Protein AF-A0A7J2LF47-F1 (afdb_monomer_lite)

Structure (mmCIF, N/CA/C/O backbone):
data_AF-A0A7J2LF47-F1
#
_entry.id   AF-A0A7J2LF47-F1
#
loop_
_atom_site.group_PDB
_atom_site.id
_atom_site.type_symbol
_atom_site.label_atom_id
_atom_site.label_alt_id
_atom_site.label_comp_id
_atom_site.label_asym_id
_atom_site.label_entity_id
_atom_site.label_seq_id
_atom_site.pdbx_PDB_ins_code
_atom_site.Cartn_x
_atom_site.Cartn_y
_atom_site.Cartn_z
_atom_site.occupancy
_atom_site.B_iso_or_equiv
_atom_site.auth_seq_id
_atom_site.auth_comp_id
_atom_site.auth_asym_id
_atom_site.auth_atom_id
_atom_site.pdbx_PDB_model_num
ATOM 1 N N . MET A 1 1 ? -5.826 -16.732 -8.673 1.00 36.38 1 MET A N 1
ATOM 2 C CA . MET A 1 1 ? -4.890 -15.975 -7.811 1.00 36.38 1 MET A CA 1
ATOM 3 C C . MET A 1 1 ? -3.815 -15.344 -8.703 1.00 36.38 1 MET A C 1
ATOM 5 O O . MET A 1 1 ? -2.857 -16.012 -9.066 1.00 36.38 1 MET A O 1
ATOM 9 N N . LYS A 1 2 ? -4.047 -14.123 -9.213 1.00 39.41 2 LYS A N 1
ATOM 10 C CA . LYS A 1 2 ? -3.182 -13.501 -10.237 1.00 39.41 2 LYS A CA 1
ATOM 11 C C . LYS A 1 2 ? -1.859 -13.051 -9.598 1.00 39.41 2 LYS A C 1
ATOM 13 O O . LYS A 1 2 ? -1.864 -12.169 -8.742 1.00 39.41 2 LYS A O 1
ATOM 18 N N . ARG A 1 3 ? -0.752 -13.695 -9.990 1.00 42.47 3 ARG A N 1
ATOM 19 C CA . ARG A 1 3 ? 0.623 -13.316 -9.626 1.00 42.47 3 ARG A CA 1
ATOM 20 C C . ARG A 1 3 ? 0.894 -11.893 -10.125 1.00 42.47 3 ARG A C 1
ATOM 22 O O . ARG A 1 3 ? 0.583 -11.584 -11.272 1.00 42.47 3 ARG A O 1
ATOM 29 N N . LEU A 1 4 ? 1.425 -11.036 -9.255 1.00 49.44 4 LEU A N 1
ATOM 30 C CA . LEU A 1 4 ? 1.906 -9.709 -9.646 1.00 49.44 4 LEU A CA 1
ATOM 31 C C . LEU A 1 4 ? 3.048 -9.871 -10.673 1.00 49.44 4 LEU A C 1
ATOM 33 O O . LEU A 1 4 ? 3.927 -10.701 -10.428 1.00 49.44 4 LEU A O 1
ATOM 37 N N . PRO A 1 5 ? 3.056 -9.118 -11.791 1.00 47.62 5 PRO A N 1
ATOM 38 C CA . PRO A 1 5 ? 4.231 -9.002 -12.659 1.00 47.62 5 PRO A CA 1
ATOM 39 C C . PRO A 1 5 ? 5.410 -8.348 -11.906 1.00 47.62 5 PRO A C 1
ATOM 41 O O . PRO A 1 5 ? 5.200 -7.825 -10.806 1.00 47.62 5 PRO A O 1
ATOM 44 N N . PRO A 1 6 ? 6.640 -8.394 -12.451 1.00 53.09 6 PRO A N 1
ATOM 45 C CA . PRO A 1 6 ? 7.866 -8.276 -11.667 1.00 53.09 6 PRO A CA 1
ATOM 46 C C . PRO A 1 6 ? 7.994 -6.926 -10.939 1.00 53.09 6 PRO A C 1
ATOM 48 O O . PRO A 1 6 ? 7.844 -5.865 -11.534 1.00 53.09 6 PRO A O 1
A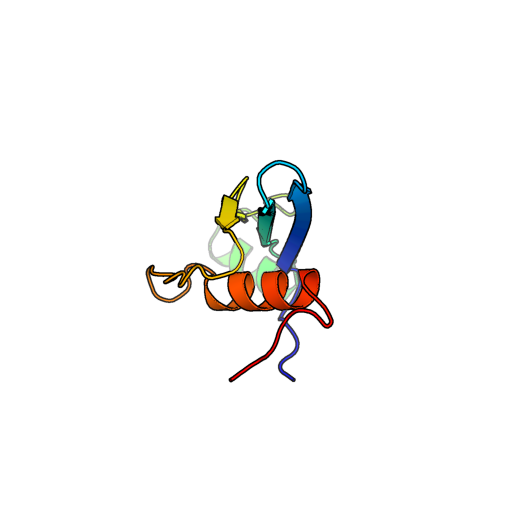TOM 51 N N . HIS A 1 7 ? 8.287 -7.026 -9.637 1.00 68.12 7 HIS A N 1
ATOM 52 C CA . HIS A 1 7 ? 8.892 -6.030 -8.732 1.00 68.12 7 HIS A CA 1
ATOM 53 C C . HIS A 1 7 ? 8.098 -4.794 -8.292 1.00 68.12 7 HIS A C 1
ATOM 55 O O . HIS A 1 7 ? 8.672 -3.753 -7.970 1.00 68.12 7 HIS A O 1
ATOM 61 N N . PHE A 1 8 ? 6.784 -4.923 -8.118 1.00 76.50 8 PHE A N 1
ATOM 62 C CA . PHE A 1 8 ? 6.056 -4.016 -7.223 1.00 76.50 8 PHE A CA 1
ATOM 63 C C . PHE A 1 8 ? 6.460 -4.275 -5.763 1.00 76.50 8 PHE A C 1
ATOM 65 O O . PHE A 1 8 ? 6.338 -5.399 -5.269 1.00 76.50 8 PHE A O 1
ATOM 72 N N . ARG A 1 9 ? 6.902 -3.237 -5.045 1.00 81.50 9 ARG A N 1
ATOM 73 C CA . ARG A 1 9 ? 7.192 -3.302 -3.609 1.00 81.50 9 ARG A CA 1
ATOM 74 C C . ARG A 1 9 ? 6.138 -2.508 -2.855 1.00 81.50 9 ARG A C 1
ATOM 76 O O . ARG A 1 9 ? 6.129 -1.281 -2.896 1.00 81.50 9 ARG A O 1
ATOM 83 N N . VAL A 1 10 ? 5.271 -3.222 -2.142 1.00 87.75 10 VAL A N 1
ATOM 84 C CA . VAL A 1 10 ? 4.292 -2.606 -1.242 1.00 87.75 10 VAL A CA 1
ATOM 85 C C . VAL A 1 10 ? 4.662 -2.930 0.195 1.00 87.75 10 VAL A C 1
ATOM 87 O O . VAL A 1 10 ? 4.934 -4.083 0.533 1.00 87.75 10 VAL A O 1
ATOM 90 N N . ARG A 1 11 ? 4.706 -1.903 1.038 1.00 88.38 11 ARG A N 1
ATOM 91 C CA . ARG A 1 11 ? 4.908 -2.016 2.479 1.00 88.38 11 ARG A CA 1
ATOM 92 C C . ARG A 1 11 ? 3.723 -1.368 3.170 1.00 88.38 11 ARG A C 1
ATOM 94 O O . ARG A 1 11 ? 3.359 -0.242 2.843 1.00 88.38 11 ARG A O 1
ATOM 101 N N . VAL A 1 12 ? 3.144 -2.089 4.121 1.00 90.19 12 VAL A N 1
ATOM 102 C CA . VAL A 1 12 ? 2.044 -1.595 4.947 1.00 90.19 12 VAL A CA 1
ATOM 103 C C . VAL A 1 12 ? 2.434 -1.745 6.405 1.00 90.19 12 VAL A C 1
ATOM 105 O O . VAL A 1 12 ? 2.761 -2.843 6.850 1.00 90.19 12 VAL A O 1
ATOM 108 N N . ALA A 1 13 ? 2.387 -0.644 7.147 1.00 90.88 13 ALA A N 1
ATOM 109 C CA . ALA A 1 13 ? 2.508 -0.644 8.596 1.00 90.88 13 ALA A CA 1
ATOM 110 C C . ALA A 1 13 ? 1.129 -0.389 9.213 1.00 90.88 13 ALA A C 1
ATOM 112 O O . ALA A 1 13 ? 0.552 0.678 9.006 1.00 90.88 13 ALA A O 1
ATOM 113 N N . LYS A 1 14 ? 0.614 -1.362 9.973 1.00 91.75 14 LYS A N 1
ATOM 114 C CA . LYS A 1 14 ? -0.619 -1.249 10.767 1.00 91.75 14 LYS A CA 1
ATOM 115 C C . LYS A 1 14 ? -0.253 -0.915 12.211 1.00 91.75 14 LYS A C 1
ATOM 117 O O . LYS A 1 14 ? 0.591 -1.579 12.808 1.00 91.75 14 LYS A O 1
ATOM 122 N N . LYS A 1 15 ? -0.914 0.086 12.784 1.00 92.00 15 LYS A N 1
ATOM 123 C CA . LYS A 1 15 ? -0.927 0.362 14.225 1.00 92.00 15 LYS A CA 1
ATOM 124 C C . LYS A 1 15 ? -2.371 0.518 14.682 1.00 92.00 15 LYS A C 1
ATOM 126 O O . LYS A 1 15 ? -3.174 1.097 13.959 1.00 92.00 15 LYS A O 1
ATOM 131 N N . TYR A 1 16 ? -2.690 0.015 15.868 1.00 90.00 16 TYR A N 1
ATOM 132 C CA . TYR A 1 16 ? -3.975 0.262 16.515 1.00 90.00 16 TYR A CA 1
ATOM 133 C C . TYR A 1 16 ? -3.744 1.112 17.766 1.00 90.00 16 TYR A C 1
ATOM 135 O O . TYR A 1 16 ? -2.986 0.718 18.651 1.00 90.00 16 TYR A O 1
ATOM 143 N N . ASP A 1 17 ? -4.355 2.293 17.814 1.00 89.94 17 ASP A N 1
ATOM 144 C CA . ASP A 1 17 ? -4.383 3.155 18.995 1.00 89.94 17 ASP A CA 1
ATOM 145 C C . ASP A 1 17 ? -5.614 2.783 19.824 1.00 89.94 17 ASP A C 1
ATOM 147 O O . ASP A 1 17 ? -6.735 3.172 19.497 1.00 89.94 17 ASP A O 1
ATOM 151 N N . ALA A 1 18 ? -5.404 2.016 20.896 1.00 86.81 18 ALA A N 1
ATOM 152 C CA . ALA A 1 18 ? -6.478 1.563 21.777 1.00 86.81 18 ALA A CA 1
ATOM 153 C C . ALA A 1 18 ? -7.187 2.723 22.500 1.00 86.81 18 ALA A C 1
ATOM 155 O O . ALA A 1 18 ? -8.376 2.624 22.790 1.00 86.81 18 ALA A O 1
ATOM 156 N N . THR A 1 19 ? -6.483 3.831 22.744 1.00 90.00 19 THR A N 1
ATOM 157 C CA . THR A 1 19 ? -7.011 5.027 23.422 1.00 90.00 19 THR A CA 1
ATOM 158 C C . THR A 1 19 ? -8.024 5.746 22.549 1.00 90.00 19 THR A C 1
ATOM 160 O O . THR A 1 19 ? -9.075 6.171 23.019 1.00 90.00 19 THR A O 1
ATOM 163 N N . ARG A 1 20 ? -7.695 5.883 21.260 1.00 87.50 20 ARG A N 1
ATOM 164 C CA . ARG A 1 20 ? -8.545 6.545 20.263 1.00 87.50 20 ARG A CA 1
ATOM 165 C C . ARG A 1 20 ? -9.455 5.577 19.514 1.00 87.50 20 ARG A C 1
ATOM 167 O O . ARG A 1 20 ? -10.253 6.029 18.710 1.00 87.50 20 ARG A O 1
ATOM 174 N N . ARG A 1 21 ? -9.317 4.269 19.756 1.00 88.56 21 ARG A N 1
ATOM 175 C CA . ARG A 1 21 ? -9.973 3.178 19.015 1.00 88.56 21 ARG A CA 1
ATOM 176 C C . ARG A 1 21 ? -9.795 3.298 17.497 1.00 88.56 21 ARG A C 1
ATOM 178 O O . ARG A 1 21 ? -10.704 2.987 16.737 1.00 88.56 21 ARG A O 1
ATOM 185 N N . LYS A 1 22 ? -8.606 3.724 17.060 1.00 91.06 22 LYS A N 1
ATOM 186 C CA . LYS A 1 22 ? -8.287 3.977 15.648 1.00 91.06 22 LYS A CA 1
ATOM 187 C C . LYS A 1 22 ? -7.277 2.986 15.113 1.00 91.06 22 LYS A C 1
ATOM 189 O O . LYS A 1 22 ? -6.216 2.788 15.708 1.00 91.06 22 LYS A O 1
ATOM 194 N N . TYR A 1 23 ? -7.553 2.447 13.935 1.00 89.38 23 TYR A N 1
ATOM 195 C CA . TYR A 1 23 ? -6.509 1.863 13.109 1.00 89.38 23 TYR A CA 1
ATOM 196 C C . TYR A 1 23 ? -5.793 2.964 12.343 1.00 89.38 23 TYR A C 1
ATOM 198 O O . TYR A 1 23 ? -6.426 3.890 11.854 1.00 89.38 23 TYR A O 1
ATOM 206 N N . LYS A 1 24 ? -4.474 2.839 12.217 1.00 92.19 24 LYS A N 1
ATOM 207 C CA . LYS A 1 24 ? -3.623 3.687 11.389 1.00 92.19 24 LYS A CA 1
ATOM 208 C C . LYS A 1 24 ? -2.800 2.805 10.464 1.00 92.19 24 LYS A C 1
ATOM 210 O O . LYS A 1 24 ? -2.008 1.982 10.929 1.00 92.19 24 LYS A O 1
ATOM 215 N N . PHE A 1 25 ? -2.968 3.009 9.166 1.00 90.81 25 PHE A N 1
ATOM 216 C CA . PHE A 1 25 ? -2.196 2.348 8.122 1.00 90.81 25 PHE A CA 1
ATOM 217 C C . PHE A 1 25 ? -1.284 3.362 7.459 1.00 90.81 25 PHE A C 1
ATOM 219 O O . PHE A 1 25 ? -1.769 4.379 6.980 1.00 90.81 25 PHE A O 1
ATOM 226 N N . ASN A 1 26 ? 0.014 3.080 7.408 1.00 91.62 26 ASN A N 1
ATOM 227 C CA . ASN A 1 26 ? 0.943 3.770 6.517 1.00 91.62 26 ASN A CA 1
ATOM 228 C C . ASN A 1 26 ? 1.275 2.829 5.358 1.00 91.62 26 ASN A C 1
ATOM 230 O O . ASN A 1 26 ? 1.670 1.682 5.585 1.00 91.62 26 ASN A O 1
ATOM 234 N N . VAL A 1 27 ? 1.058 3.303 4.133 1.00 89.56 27 VAL A N 1
ATOM 235 C CA . VAL A 1 27 ? 1.246 2.524 2.910 1.00 89.56 27 VAL A CA 1
ATOM 236 C C . VAL A 1 27 ? 2.283 3.200 2.029 1.00 89.56 27 VAL A C 1
ATOM 238 O O . VAL A 1 27 ? 2.109 4.341 1.597 1.00 89.56 27 VAL A O 1
ATOM 241 N N . VAL A 1 28 ? 3.331 2.442 1.721 1.00 89.44 28 VAL A N 1
ATOM 242 C CA . VAL A 1 28 ? 4.362 2.798 0.749 1.00 89.44 28 VAL A CA 1
ATOM 243 C C . VAL A 1 28 ? 4.259 1.826 -0.412 1.00 89.44 28 VAL A C 1
ATOM 245 O O . VAL A 1 28 ? 4.330 0.610 -0.221 1.00 89.44 28 VAL A O 1
ATOM 248 N N . PHE A 1 29 ? 4.084 2.356 -1.616 1.00 89.00 29 PHE A N 1
ATOM 249 C CA . PHE A 1 29 ? 3.999 1.568 -2.835 1.00 89.00 29 PHE A CA 1
ATOM 250 C C . PHE A 1 29 ? 4.964 2.139 -3.866 1.00 89.00 29 PHE A C 1
ATOM 252 O O . PHE A 1 29 ? 4.773 3.252 -4.350 1.00 89.00 29 PHE A O 1
ATOM 259 N N . GLU A 1 30 ? 5.977 1.348 -4.206 1.00 86.19 30 GLU A N 1
ATOM 260 C CA . GLU A 1 30 ? 6.981 1.667 -5.213 1.00 86.19 30 GLU A CA 1
ATOM 261 C C . GLU A 1 30 ? 7.001 0.604 -6.315 1.00 86.19 30 GLU A C 1
ATOM 263 O O . GLU A 1 30 ? 6.746 -0.582 -6.076 1.00 86.19 30 GLU A O 1
ATOM 268 N N . THR A 1 31 ? 7.332 1.031 -7.528 1.00 82.38 31 THR A N 1
ATOM 269 C CA . THR A 1 31 ? 7.547 0.152 -8.684 1.00 82.38 31 THR A CA 1
ATOM 270 C C . THR A 1 31 ? 8.979 0.321 -9.184 1.00 82.38 31 THR A C 1
ATOM 272 O O . THR A 1 31 ? 9.533 1.417 -9.079 1.00 82.38 31 THR A O 1
ATOM 275 N N . VAL A 1 32 ? 9.578 -0.756 -9.690 1.00 76.62 32 VAL A N 1
ATOM 276 C CA . VAL A 1 32 ? 10.939 -0.760 -10.244 1.00 76.62 32 VAL A CA 1
ATOM 277 C C . VAL A 1 32 ? 10.890 -1.370 -11.637 1.00 76.62 32 VAL A C 1
ATOM 279 O O . VAL A 1 32 ? 10.139 -2.318 -11.869 1.00 76.62 32 VAL A O 1
ATOM 282 N N . VAL A 1 33 ? 11.682 -0.827 -12.559 1.00 75.38 33 VAL A N 1
ATOM 283 C CA . VAL A 1 33 ? 11.868 -1.409 -13.890 1.00 75.38 33 VAL A CA 1
ATOM 284 C C . VAL A 1 33 ? 13.045 -2.376 -13.828 1.00 75.38 33 VAL A C 1
ATOM 286 O O . VAL A 1 33 ? 14.147 -1.983 -13.465 1.00 75.38 33 VAL A O 1
ATOM 289 N N . GLU A 1 34 ? 12.821 -3.640 -14.180 1.00 74.25 34 GLU A N 1
ATOM 290 C CA . GLU A 1 34 ? 13.906 -4.608 -14.354 1.00 74.25 34 GLU A CA 1
ATOM 291 C C . GLU A 1 34 ? 14.442 -4.524 -15.785 1.00 74.25 34 GLU A C 1
ATOM 293 O O . GLU A 1 34 ? 13.686 -4.652 -16.756 1.00 74.25 34 GLU A O 1
ATOM 298 N N . ALA A 1 35 ? 15.751 -4.315 -15.914 1.00 77.56 35 ALA A N 1
ATOM 299 C CA . ALA A 1 35 ? 16.446 -4.213 -17.190 1.00 77.56 35 ALA A CA 1
ATOM 300 C C . ALA A 1 35 ? 16.626 -5.598 -17.837 1.00 77.56 35 ALA A C 1
ATOM 302 O O . ALA A 1 35 ? 17.723 -6.134 -17.943 1.00 77.56 35 ALA A O 1
ATOM 303 N N . SER A 1 36 ? 15.522 -6.208 -18.274 1.00 84.44 36 SER A N 1
ATOM 304 C CA . SER A 1 36 ? 15.600 -7.388 -19.144 1.00 84.44 36 SER A CA 1
ATOM 305 C C . SER A 1 36 ? 16.269 -7.032 -20.476 1.00 84.44 36 SER A C 1
ATOM 307 O O . SER A 1 36 ? 16.172 -5.888 -20.919 1.00 84.44 36 SER A O 1
ATOM 309 N N . GLU A 1 37 ? 16.845 -8.012 -21.176 1.00 87.25 37 GLU A N 1
ATOM 310 C CA . GLU A 1 37 ? 17.462 -7.801 -22.501 1.00 87.25 37 GLU A CA 1
ATOM 311 C C . GLU A 1 37 ? 16.540 -7.043 -23.471 1.00 87.25 37 GLU A C 1
ATOM 313 O O . GLU A 1 37 ? 16.975 -6.160 -24.205 1.00 87.25 37 GLU A O 1
ATOM 318 N N . ARG A 1 38 ? 15.231 -7.331 -23.429 1.00 89.31 38 ARG A N 1
ATOM 319 C CA . ARG A 1 38 ? 14.230 -6.628 -24.245 1.00 89.31 38 ARG A CA 1
ATOM 320 C C . ARG A 1 38 ? 14.041 -5.173 -23.826 1.00 89.31 38 ARG A C 1
ATOM 322 O O . ARG A 1 38 ? 13.868 -4.318 -24.686 1.00 89.31 38 ARG A O 1
ATOM 329 N N . VAL A 1 39 ? 14.033 -4.900 -22.523 1.00 85.38 39 VAL A N 1
ATOM 330 C CA . VAL A 1 39 ? 13.899 -3.539 -21.982 1.00 85.38 39 VAL A CA 1
ATOM 331 C C . VAL A 1 39 ? 15.126 -2.713 -22.358 1.00 85.38 39 VAL A C 1
ATOM 333 O O . VAL A 1 39 ? 14.962 -1.586 -22.810 1.00 85.38 39 VAL A O 1
ATOM 336 N N . VAL A 1 40 ? 16.325 -3.297 -22.267 1.00 87.56 40 VAL A N 1
ATOM 337 C CA . VAL A 1 40 ? 17.583 -2.666 -22.698 1.00 87.56 40 VAL A CA 1
ATOM 338 C C . VAL A 1 40 ? 17.556 -2.343 -24.188 1.00 87.56 40 VAL A C 1
ATOM 340 O O . VAL A 1 40 ? 17.696 -1.179 -24.548 1.00 87.56 40 VAL A O 1
ATOM 343 N N . ALA A 1 41 ? 17.266 -3.326 -25.044 1.00 90.94 41 ALA A N 1
ATOM 344 C CA . ALA A 1 41 ? 17.256 -3.132 -26.494 1.00 90.94 41 ALA A CA 1
ATOM 345 C C . ALA A 1 41 ? 16.260 -2.049 -26.951 1.00 90.94 41 ALA A C 1
ATOM 347 O O . ALA A 1 41 ? 16.570 -1.236 -27.820 1.00 90.94 41 ALA A O 1
ATOM 348 N N . VAL A 1 42 ? 15.058 -2.01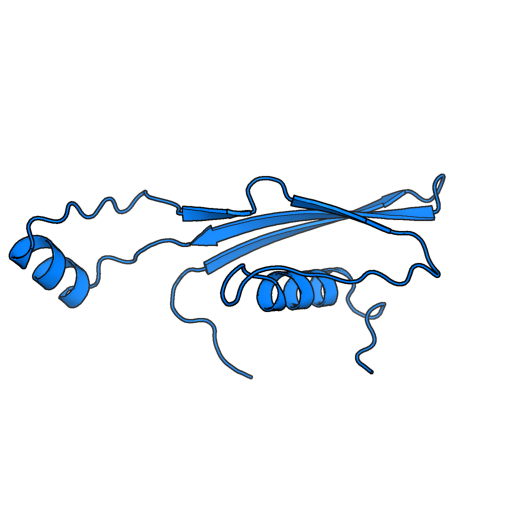7 -26.362 1.00 91.56 42 VAL A N 1
ATOM 349 C CA . VAL A 1 42 ? 14.063 -0.976 -26.663 1.00 91.56 42 VAL A CA 1
ATOM 350 C C . VAL A 1 42 ? 14.552 0.385 -26.174 1.00 91.56 42 VAL A C 1
ATOM 352 O O . VAL A 1 42 ? 14.498 1.355 -26.923 1.00 91.56 42 VAL A O 1
ATOM 355 N N . SER A 1 43 ? 15.057 0.473 -24.947 1.00 89.31 43 SER A N 1
ATOM 356 C CA . SER A 1 43 ? 15.562 1.733 -24.411 1.00 89.31 43 SER A CA 1
ATOM 357 C C . SER A 1 43 ? 16.705 2.308 -25.241 1.00 89.31 43 SER A C 1
ATOM 359 O O . SER A 1 43 ? 16.661 3.489 -25.572 1.00 89.31 43 SER A O 1
ATOM 361 N N . GLU A 1 44 ? 17.664 1.487 -25.669 1.00 90.06 44 GLU A N 1
ATOM 362 C CA . GLU A 1 44 ? 1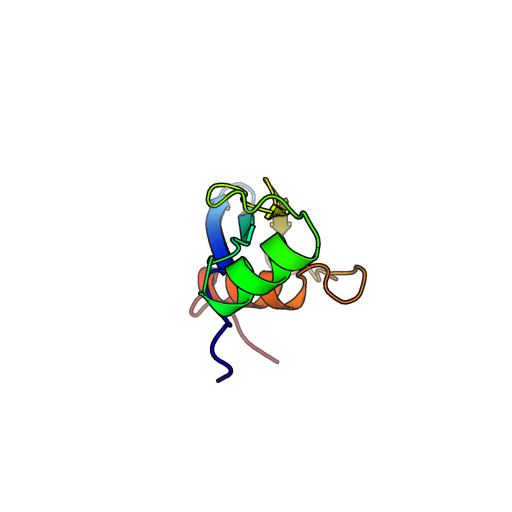8.747 1.913 -26.562 1.00 90.06 44 GLU A CA 1
ATOM 363 C C . GLU A 1 44 ? 18.217 2.407 -27.914 1.00 90.06 44 GLU A C 1
ATOM 365 O O . GLU A 1 44 ? 18.600 3.486 -28.367 1.00 90.06 44 GLU A O 1
ATOM 370 N N . ALA A 1 45 ? 17.283 1.672 -28.529 1.00 94.12 45 ALA A N 1
ATOM 371 C CA . ALA A 1 45 ? 16.700 2.039 -29.819 1.00 94.12 45 ALA A CA 1
ATOM 372 C C . ALA A 1 45 ? 15.963 3.392 -29.793 1.00 94.12 45 ALA A C 1
ATOM 374 O O . ALA A 1 45 ? 15.907 4.082 -30.811 1.00 94.12 45 ALA A O 1
ATOM 375 N N . PHE A 1 46 ? 15.411 3.779 -28.639 1.00 93.12 46 PHE A N 1
ATOM 376 C CA . PHE A 1 46 ? 14.698 5.045 -28.447 1.00 93.12 46 PHE A CA 1
ATOM 377 C C . PHE A 1 46 ? 15.506 6.103 -27.673 1.00 93.12 46 PHE A C 1
ATOM 379 O O . PHE A 1 46 ? 14.971 7.171 -27.375 1.00 93.12 46 PHE A O 1
ATOM 386 N N . GLY A 1 47 ? 16.778 5.839 -27.344 1.00 88.44 47 GLY A N 1
ATOM 387 C CA . GLY A 1 47 ? 17.627 6.756 -26.572 1.00 88.44 47 GLY A CA 1
ATOM 388 C C . GLY A 1 47 ? 17.127 7.025 -25.146 1.00 88.44 47 GLY A C 1
ATOM 389 O O . GLY A 1 47 ? 17.365 8.099 -24.593 1.00 88.44 47 GLY A O 1
ATOM 390 N N . LEU A 1 48 ? 16.397 6.080 -24.551 1.00 85.50 48 LEU A N 1
ATOM 391 C CA . LEU A 1 48 ? 15.893 6.165 -23.185 1.00 85.50 48 LEU A CA 1
ATOM 392 C C . LEU A 1 48 ? 16.971 5.689 -22.208 1.00 85.50 48 LEU A C 1
ATOM 394 O O . LEU A 1 48 ? 17.479 4.575 -22.316 1.00 85.50 48 LEU A O 1
ATOM 398 N N . GLY A 1 49 ? 17.295 6.510 -21.210 1.00 77.81 49 GLY A N 1
ATOM 399 C CA . GLY A 1 49 ? 18.141 6.074 -20.101 1.00 77.81 49 GLY A CA 1
ATOM 400 C C . GLY A 1 49 ? 17.403 5.064 -19.221 1.00 77.81 49 GLY A C 1
ATOM 401 O O . GLY A 1 49 ? 16.324 5.368 -18.707 1.00 77.81 49 GLY A O 1
ATOM 402 N N . LEU A 1 50 ? 17.986 3.880 -19.030 1.00 74.81 50 LEU A N 1
ATOM 403 C CA . LEU A 1 50 ? 17.550 2.936 -18.005 1.00 74.81 50 LEU A CA 1
ATOM 404 C C . LEU A 1 50 ? 18.308 3.225 -16.719 1.00 74.81 50 LEU A C 1
ATOM 406 O O . LEU A 1 50 ? 19.517 3.046 -16.637 1.00 74.81 50 LEU A O 1
ATOM 410 N N . ASP A 1 51 ? 17.575 3.703 -15.728 1.00 68.25 51 ASP A N 1
ATOM 411 C CA . ASP A 1 51 ? 18.094 3.973 -14.398 1.00 68.25 51 ASP A CA 1
ATOM 412 C C . ASP A 1 51 ? 17.604 2.833 -13.497 1.00 68.25 51 ASP A C 1
ATOM 414 O O . ASP A 1 51 ? 16.440 2.818 -13.086 1.00 68.25 51 ASP A O 1
ATOM 418 N N . GLU A 1 52 ? 18.452 1.823 -13.274 1.00 61.62 52 GLU A N 1
ATOM 419 C CA . GLU A 1 52 ? 18.106 0.606 -12.513 1.00 61.62 52 GLU A CA 1
ATOM 420 C C . GLU A 1 52 ? 17.692 0.914 -11.062 1.00 61.62 52 GLU A C 1
ATOM 422 O O . GLU A 1 52 ? 17.009 0.122 -10.410 1.00 61.62 52 GLU A O 1
ATOM 427 N N . GLU A 1 53 ? 18.045 2.098 -10.559 1.00 60.03 53 GLU A N 1
ATOM 428 C CA . GLU A 1 53 ? 17.706 2.545 -9.212 1.00 60.03 53 GLU A CA 1
ATOM 429 C C . GLU A 1 53 ? 16.382 3.317 -9.133 1.00 60.03 53 GLU A C 1
ATOM 431 O O . GLU A 1 53 ? 15.887 3.576 -8.026 1.00 60.03 53 GLU A O 1
ATOM 436 N N . ARG A 1 54 ? 15.762 3.681 -10.268 1.00 68.12 54 ARG A N 1
ATOM 437 C CA . ARG A 1 54 ? 14.539 4.493 -10.246 1.00 68.12 54 ARG A CA 1
ATOM 438 C C . ARG A 1 54 ? 13.360 3.716 -9.692 1.00 68.12 54 ARG A C 1
ATOM 440 O O . ARG A 1 54 ? 12.720 2.900 -10.354 1.00 68.12 54 ARG A O 1
ATOM 447 N N . ARG A 1 55 ? 13.019 4.071 -8.457 1.00 75.00 55 ARG A N 1
ATOM 448 C CA . ARG A 1 55 ? 11.771 3.690 -7.808 1.00 75.00 55 ARG A CA 1
ATOM 449 C C . ARG A 1 55 ? 10.699 4.712 -8.136 1.00 75.00 55 ARG A C 1
ATOM 451 O O . ARG A 1 55 ? 10.816 5.890 -7.800 1.00 75.00 55 ARG A O 1
ATOM 458 N N . PHE A 1 56 ? 9.622 4.253 -8.751 1.00 80.81 56 PHE A N 1
ATOM 459 C CA . PHE A 1 56 ? 8.449 5.080 -8.997 1.00 80.81 56 PHE A CA 1
ATOM 460 C C . PHE A 1 56 ? 7.477 4.902 -7.841 1.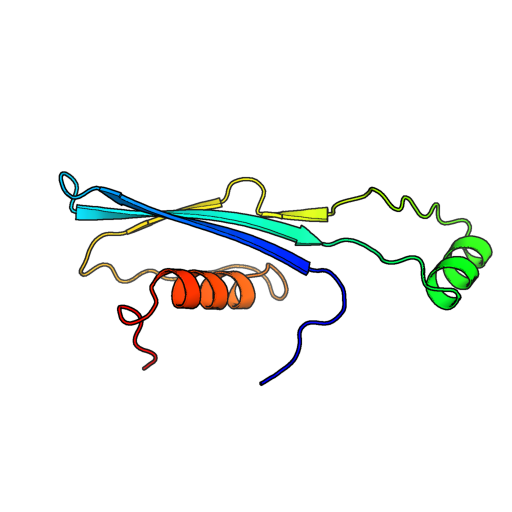00 80.81 56 PHE A C 1
ATOM 462 O O . PHE A 1 56 ? 6.824 3.864 -7.722 1.00 80.81 56 PHE A O 1
ATOM 469 N N . ALA A 1 57 ? 7.405 5.905 -6.970 1.00 84.50 57 ALA A N 1
ATOM 470 C CA . ALA A 1 57 ? 6.469 5.897 -5.859 1.00 84.50 57 ALA A CA 1
ATOM 471 C C . ALA A 1 57 ? 5.047 6.218 -6.340 1.00 84.50 57 ALA A C 1
ATOM 473 O O . ALA A 1 57 ? 4.785 7.313 -6.836 1.00 84.50 57 ALA A O 1
ATOM 474 N N . VAL A 1 58 ? 4.136 5.270 -6.136 1.00 87.12 58 VAL A N 1
ATOM 475 C CA . VAL A 1 58 ? 2.684 5.443 -6.272 1.00 87.12 58 VAL A CA 1
ATOM 476 C C . VAL A 1 58 ? 2.106 5.994 -4.965 1.00 87.12 58 VAL A C 1
ATOM 478 O O . VAL A 1 58 ? 1.321 6.938 -4.986 1.00 87.12 58 VAL A O 1
ATOM 481 N N . TYR A 1 59 ? 2.562 5.468 -3.821 1.00 86.75 59 TYR A N 1
ATOM 482 C CA . TYR A 1 59 ? 2.294 6.015 -2.487 1.00 86.75 59 TYR A CA 1
ATOM 483 C C . TYR A 1 59 ? 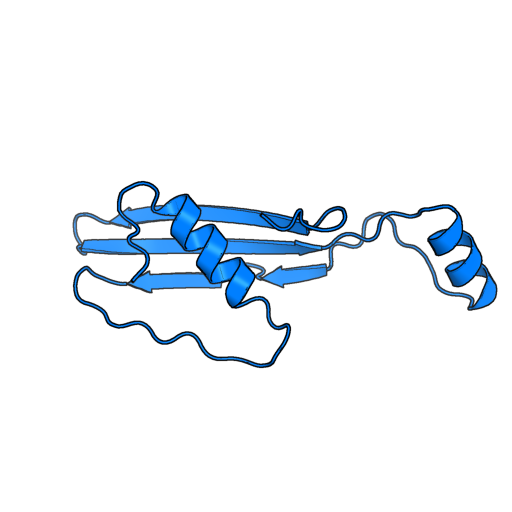3.621 6.223 -1.753 1.00 86.75 59 TYR A C 1
ATOM 485 O O . TYR A 1 59 ? 4.399 5.277 -1.636 1.00 86.75 59 TYR A O 1
ATOM 493 N N . ARG A 1 60 ? 3.884 7.445 -1.268 1.00 81.75 60 ARG A N 1
ATOM 494 C CA . ARG A 1 60 ? 5.108 7.771 -0.505 1.00 81.75 60 ARG A CA 1
ATOM 495 C C . ARG A 1 60 ? 4.909 7.664 1.004 1.00 81.75 60 ARG A C 1
ATOM 497 O O . ARG A 1 60 ? 5.778 7.132 1.668 1.00 81.75 60 ARG A O 1
ATOM 504 N N . ASP A 1 61 ? 3.760 8.122 1.501 1.00 80.69 61 ASP A N 1
ATOM 505 C CA . ASP A 1 61 ? 3.379 8.090 2.921 1.00 80.69 61 ASP A CA 1
ATOM 506 C C . ASP A 1 61 ? 1.856 8.210 3.068 1.00 80.69 61 ASP A C 1
ATOM 508 O O . ASP A 1 61 ? 1.316 9.074 3.763 1.00 80.69 61 ASP A O 1
ATOM 512 N N . PHE A 1 62 ? 1.121 7.362 2.347 1.00 87.19 62 PHE A N 1
ATOM 513 C CA . PHE A 1 62 ? -0.333 7.395 2.437 1.00 87.19 62 PHE A CA 1
ATOM 514 C C . PHE A 1 62 ? -0.766 6.890 3.816 1.00 87.19 62 PHE A C 1
ATOM 516 O O . PHE A 1 62 ? -0.525 5.730 4.155 1.00 87.19 62 PHE A O 1
ATOM 523 N N . THR A 1 63 ? -1.384 7.769 4.609 1.00 89.38 63 THR A N 1
ATOM 524 C CA . THR A 1 63 ? -1.929 7.430 5.925 1.00 89.38 63 THR A CA 1
ATOM 525 C C . THR A 1 63 ? -3.445 7.323 5.852 1.00 89.38 63 THR A C 1
ATOM 527 O O . THR A 1 63 ? -4.109 8.286 5.479 1.00 89.38 63 THR A O 1
ATOM 530 N N . LEU A 1 64 ? -3.981 6.169 6.243 1.00 90.25 64 LEU A N 1
ATOM 531 C CA . LEU A 1 64 ? -5.414 5.947 6.409 1.00 90.25 64 LEU A CA 1
ATOM 532 C C . LEU A 1 64 ? -5.716 5.665 7.878 1.00 90.25 64 LEU A C 1
ATOM 534 O O . LEU A 1 64 ? -5.096 4.783 8.477 1.00 90.25 64 LEU A O 1
ATOM 538 N N . GLU A 1 65 ? -6.676 6.398 8.435 1.00 92.12 65 GLU A N 1
ATOM 539 C CA . GLU A 1 65 ? -7.157 6.212 9.800 1.00 92.12 65 GLU A CA 1
ATOM 540 C C . GLU A 1 65 ? -8.668 6.004 9.802 1.00 92.12 65 GLU A C 1
ATOM 542 O O . GLU A 1 65 ? -9.385 6.754 9.143 1.00 92.12 65 GLU A O 1
ATOM 547 N N . PHE A 1 66 ? -9.137 4.989 10.525 1.00 91.94 66 PHE A N 1
ATOM 548 C CA . PHE A 1 66 ? -10.564 4.719 10.705 1.00 91.94 66 PHE A CA 1
ATOM 549 C C . PHE A 1 66 ? -10.836 4.012 12.035 1.00 91.94 66 PHE A C 1
ATOM 551 O O . PHE A 1 66 ? -9.954 3.361 12.610 1.00 91.94 66 PHE A O 1
ATOM 558 N N . GLU A 1 67 ? -12.065 4.153 12.514 1.00 91.00 67 GLU A N 1
ATOM 559 C CA . GLU A 1 67 ? -12.591 3.563 13.741 1.00 91.00 67 GLU A CA 1
ATOM 560 C C . GLU A 1 67 ? -13.544 2.393 13.428 1.00 91.00 67 GLU A C 1
ATOM 562 O O . GLU A 1 67 ? -14.125 2.319 12.340 1.00 91.00 67 GLU A O 1
ATOM 567 N N . PRO A 1 68 ? -13.741 1.449 14.368 1.00 86.56 68 PRO A N 1
ATOM 568 C CA . PRO A 1 68 ? -14.793 0.448 14.246 1.00 86.56 68 PRO A CA 1
ATOM 569 C C . PRO A 1 68 ? -16.169 1.100 14.044 1.00 86.56 68 PRO A C 1
ATOM 571 O O . PRO A 1 68 ? -16.641 1.832 14.911 1.00 86.56 68 PRO A O 1
ATOM 574 N N . GLY A 1 69 ? -16.824 0.782 12.926 1.00 88.81 69 GLY A N 1
ATOM 575 C CA . GLY A 1 69 ? -18.126 1.337 12.539 1.00 88.81 69 GLY A CA 1
ATOM 576 C C . GLY A 1 69 ? -18.066 2.319 11.366 1.00 88.81 69 GLY A C 1
ATOM 577 O O . GLY A 1 69 ? -19.109 2.603 10.778 1.00 88.81 69 GLY A O 1
ATOM 578 N N . ASP A 1 70 ? -16.875 2.783 10.978 1.00 92.62 70 ASP A N 1
ATOM 579 C CA . ASP A 1 70 ? -16.716 3.669 9.826 1.00 92.62 70 ASP A CA 1
ATOM 580 C C . ASP A 1 70 ? -17.019 2.955 8.503 1.00 92.62 70 ASP A C 1
ATOM 582 O O . ASP A 1 70 ? -16.565 1.836 8.244 1.00 92.62 70 ASP A O 1
ATOM 586 N N . VAL A 1 71 ? -17.723 3.657 7.612 1.00 92.81 71 VAL A N 1
ATOM 587 C CA . VAL A 1 71 ? -17.866 3.270 6.204 1.00 92.81 71 VAL A CA 1
ATOM 588 C C . VAL A 1 71 ? -16.939 4.148 5.374 1.00 92.81 71 VAL A C 1
ATOM 590 O O . VAL A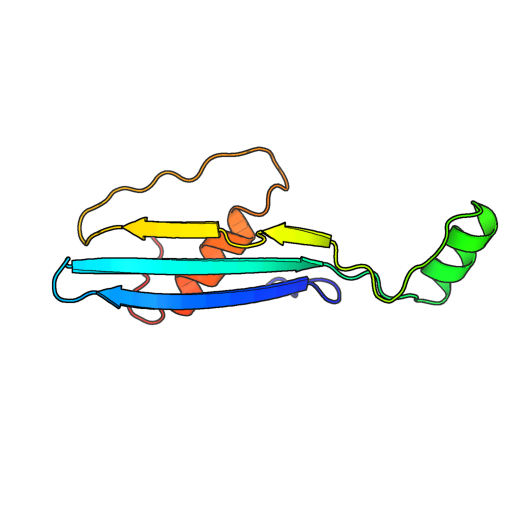 1 71 ? -17.203 5.329 5.154 1.00 92.81 71 VAL A O 1
ATOM 593 N N . VAL A 1 72 ? -15.834 3.567 4.910 1.00 91.50 72 VAL A N 1
ATOM 594 C CA . VAL A 1 72 ? -14.798 4.285 4.158 1.00 91.50 72 VAL A CA 1
ATOM 595 C C . VAL A 1 72 ? -14.955 4.024 2.662 1.00 91.50 72 VAL A C 1
ATOM 597 O O . VAL A 1 72 ? -14.855 2.885 2.208 1.00 91.50 72 VAL A O 1
ATOM 600 N N . TYR A 1 73 ? -15.141 5.087 1.875 1.00 93.38 73 TYR A N 1
ATOM 601 C CA . TYR A 1 73 ? -15.188 5.005 0.414 1.00 93.38 73 TYR A CA 1
ATOM 602 C C . TYR A 1 73 ? -13.859 5.450 -0.214 1.00 93.38 73 TYR A C 1
ATOM 604 O O . TYR A 1 73 ? -13.440 6.595 -0.056 1.00 93.38 73 TYR A O 1
ATOM 612 N N . ILE A 1 74 ? -13.194 4.550 -0.947 1.00 90.62 74 ILE A N 1
ATOM 613 C CA . ILE A 1 74 ? -11.920 4.835 -1.625 1.00 90.62 74 ILE A CA 1
ATOM 614 C C . ILE A 1 74 ? -12.166 5.165 -3.101 1.00 90.62 74 ILE A C 1
ATOM 616 O O . ILE A 1 74 ? -12.572 4.305 -3.882 1.00 90.62 74 ILE A O 1
ATOM 620 N N . VAL A 1 75 ? -11.835 6.395 -3.499 1.00 93.19 75 VAL A N 1
ATOM 621 C CA . VAL A 1 75 ? -12.010 6.917 -4.867 1.00 93.19 75 VAL A CA 1
ATOM 622 C C . VAL A 1 75 ? -10.686 7.274 -5.539 1.00 93.19 75 VAL A C 1
ATOM 624 O O . VAL A 1 75 ? -9.647 7.381 -4.894 1.00 93.19 75 VAL A O 1
ATOM 627 N N . GLY A 1 76 ? -10.715 7.427 -6.865 1.00 90.94 76 GLY A N 1
ATOM 628 C CA . GLY A 1 76 ? -9.570 7.852 -7.676 1.00 90.94 76 GLY A CA 1
ATOM 629 C C . GLY A 1 76 ? -9.588 7.260 -9.085 1.00 90.94 76 GLY A C 1
ATOM 630 O O . GLY A 1 76 ? -10.368 6.350 -9.372 1.00 90.94 76 GLY A O 1
ATOM 631 N N . GLU A 1 77 ? -8.691 7.725 -9.951 1.00 94.56 77 GLU A N 1
ATOM 632 C CA . GLU A 1 77 ? -8.603 7.319 -11.363 1.00 94.56 77 GLU A CA 1
ATOM 633 C C . GLU A 1 77 ? -8.274 5.832 -11.565 1.00 94.56 77 GLU A C 1
ATOM 635 O O . GLU A 1 77 ? -7.719 5.161 -10.688 1.00 94.56 77 GLU A O 1
ATOM 640 N N . SER A 1 78 ? -8.620 5.283 -12.733 1.00 92.12 78 SER A N 1
ATOM 641 C CA . SER A 1 78 ? -8.206 3.922 -13.097 1.00 92.12 78 SER A CA 1
ATOM 642 C C . SER A 1 78 ? -6.677 3.813 -13.080 1.00 92.12 78 SER A C 1
ATOM 644 O O . SER A 1 78 ? -5.985 4.696 -13.569 1.00 92.12 78 SER A O 1
ATOM 646 N N . GLY A 1 79 ? -6.137 2.748 -12.483 1.00 86.00 79 GLY A N 1
ATOM 647 C CA . GLY A 1 79 ? -4.686 2.557 -12.362 1.00 86.00 79 GLY A CA 1
ATOM 648 C C . GLY A 1 79 ? -4.009 3.263 -11.179 1.00 86.00 79 GLY A C 1
ATOM 649 O O . GLY A 1 79 ? -2.846 2.981 -10.916 1.00 86.00 79 GLY A O 1
ATOM 650 N N . SER A 1 80 ? -4.717 4.071 -10.378 1.00 87.06 80 SER A N 1
ATOM 651 C CA . SER A 1 80 ? -4.126 4.807 -9.239 1.00 87.06 80 SER A CA 1
ATOM 652 C C . SER A 1 80 ? -3.694 3.954 -8.032 1.00 87.06 80 SER A C 1
ATOM 654 O O . SER A 1 80 ? -3.299 4.494 -7.002 1.00 87.06 80 SER A O 1
ATOM 656 N N . GLY A 1 81 ? -3.810 2.625 -8.114 1.00 88.31 81 GLY A N 1
ATOM 657 C CA . GLY A 1 81 ? -3.391 1.706 -7.050 1.00 88.31 81 GLY A CA 1
ATOM 658 C C . GLY A 1 81 ? -4.467 1.314 -6.028 1.00 88.31 81 GLY A C 1
ATOM 659 O O . GLY A 1 81 ? -4.169 0.510 -5.152 1.00 88.31 81 GLY A O 1
ATOM 660 N N . LYS A 1 82 ? -5.726 1.769 -6.151 1.00 92.88 82 LYS A N 1
ATOM 661 C CA . LYS A 1 82 ? -6.815 1.475 -5.180 1.00 92.88 82 LYS A CA 1
ATOM 662 C C . LYS A 1 82 ? -6.997 -0.012 -4.856 1.00 92.88 82 LYS A C 1
ATOM 664 O O . LYS A 1 82 ? -7.076 -0.388 -3.694 1.00 92.88 82 LYS A O 1
ATOM 669 N N . SER A 1 83 ? -7.050 -0.876 -5.873 1.00 90.88 83 SER A N 1
ATOM 670 C CA . SER A 1 83 ? -7.212 -2.323 -5.659 1.00 90.88 83 SER A CA 1
ATOM 671 C C . SER A 1 83 ? -5.986 -2.948 -4.990 1.00 90.88 83 SER A C 1
ATOM 673 O O . SER A 1 83 ? -6.126 -3.895 -4.223 1.00 90.88 83 SER A O 1
ATOM 675 N N . VAL A 1 84 ? -4.788 -2.411 -5.254 1.00 89.25 84 VAL A N 1
ATOM 676 C CA . VAL A 1 84 ? -3.554 -2.824 -4.571 1.00 89.25 84 VAL A CA 1
ATOM 677 C C . VAL A 1 84 ? -3.606 -2.382 -3.109 1.00 89.25 84 VAL A C 1
ATOM 679 O O . VAL A 1 84 ? -3.390 -3.206 -2.228 1.00 89.25 84 VAL A O 1
ATOM 682 N N . LEU A 1 85 ? -3.985 -1.127 -2.847 1.00 90.31 85 LEU A N 1
ATOM 683 C CA . LEU A 1 85 ? -4.176 -0.578 -1.505 1.00 90.31 85 LEU A CA 1
ATOM 684 C C . LEU A 1 85 ? -5.143 -1.435 -0.674 1.00 90.31 85 LEU A C 1
ATOM 686 O O . LEU A 1 85 ? -4.775 -1.894 0.404 1.00 90.31 85 LEU A O 1
ATOM 690 N N . LEU A 1 86 ? -6.344 -1.709 -1.194 1.00 91.62 86 LEU A N 1
ATOM 691 C CA . LEU A 1 86 ? -7.352 -2.526 -0.508 1.00 91.62 86 LEU A CA 1
ATOM 692 C C . LEU A 1 86 ? -6.850 -3.942 -0.211 1.00 91.62 86 LEU A C 1
ATOM 694 O O . LEU A 1 86 ? -7.046 -4.447 0.893 1.00 91.62 86 LEU A O 1
ATOM 698 N N . ARG A 1 87 ? -6.156 -4.575 -1.164 1.00 90.94 87 ARG A N 1
ATOM 699 C CA . ARG A 1 87 ? -5.603 -5.921 -0.975 1.00 90.94 87 ARG A CA 1
ATOM 700 C C . ARG A 1 87 ? -4.556 -5.961 0.137 1.00 90.94 87 ARG A C 1
ATOM 702 O O . ARG A 1 87 ? -4.535 -6.910 0.919 1.00 90.94 87 ARG A O 1
ATOM 709 N N . GLU A 1 88 ? -3.686 -4.958 0.206 1.00 89.88 88 GLU A N 1
ATOM 710 C CA . GLU A 1 88 ? -2.646 -4.915 1.234 1.00 89.88 88 GLU A CA 1
ATOM 711 C C . GLU A 1 88 ? -3.199 -4.494 2.605 1.00 89.88 88 GLU A C 1
ATOM 713 O O . GLU A 1 88 ? -2.755 -5.038 3.614 1.00 89.88 88 GLU A O 1
ATOM 718 N N . ILE A 1 89 ? -4.224 -3.631 2.667 1.00 90.25 89 ILE A N 1
ATOM 719 C CA . ILE A 1 89 ? -4.965 -3.359 3.913 1.00 90.25 89 ILE A CA 1
ATOM 720 C C . ILE A 1 89 ? -5.639 -4.638 4.420 1.00 90.25 89 ILE A C 1
ATOM 722 O O . ILE A 1 89 ? -5.449 -5.000 5.579 1.00 90.25 89 ILE A O 1
ATOM 726 N N . ARG A 1 90 ? -6.358 -5.368 3.554 1.00 91.44 90 ARG A N 1
ATOM 727 C CA . ARG A 1 90 ? -6.963 -6.671 3.884 1.00 91.44 90 ARG A CA 1
ATOM 728 C C . ARG A 1 90 ? -5.919 -7.633 4.450 1.00 91.44 90 ARG A C 1
ATOM 730 O O . ARG A 1 90 ? -6.135 -8.251 5.486 1.00 91.44 90 ARG A O 1
ATOM 737 N N . ARG A 1 91 ? -4.754 -7.732 3.801 1.00 91.06 91 ARG A N 1
ATOM 738 C CA . ARG A 1 91 ? -3.643 -8.572 4.269 1.00 91.06 91 ARG A CA 1
ATOM 739 C C . ARG A 1 91 ? -3.115 -8.137 5.638 1.00 91.06 91 ARG A C 1
ATOM 741 O O . ARG A 1 91 ? -2.806 -8.997 6.454 1.00 91.06 91 ARG A O 1
ATOM 748 N N . ALA A 1 92 ? -3.003 -6.833 5.886 1.00 90.12 92 ALA A N 1
ATOM 749 C CA . ALA A 1 92 ? -2.549 -6.290 7.165 1.00 90.12 92 ALA A CA 1
ATOM 750 C C . ALA A 1 92 ? -3.587 -6.455 8.293 1.00 90.12 92 ALA A C 1
ATOM 752 O O . ALA A 1 92 ? -3.215 -6.518 9.465 1.00 90.12 92 ALA A O 1
ATOM 753 N N . LEU A 1 93 ? -4.877 -6.518 7.957 1.00 89.69 93 LEU A N 1
ATOM 754 C CA . LEU A 1 93 ? -5.961 -6.813 8.895 1.00 89.69 93 LEU A CA 1
ATOM 755 C C . LEU A 1 93 ? -6.040 -8.305 9.260 1.00 89.69 93 LEU A C 1
ATOM 757 O O . LEU A 1 93 ? -6.401 -8.617 10.390 1.00 89.69 93 LEU A O 1
ATOM 761 N N . GLY A 1 94 ? -5.645 -9.211 8.361 1.00 90.44 94 GLY A N 1
ATOM 762 C CA . GLY A 1 94 ? -5.648 -10.652 8.631 1.00 90.44 94 GLY A CA 1
ATOM 763 C C . GLY A 1 94 ? -7.067 -11.180 8.851 1.00 90.44 94 GLY A C 1
ATOM 764 O O . GLY A 1 94 ? -7.954 -10.880 8.057 1.00 90.44 94 GLY A O 1
ATOM 765 N N . GLU A 1 95 ? -7.279 -11.927 9.935 1.00 89.75 95 GLU A N 1
ATOM 766 C CA . GLU A 1 95 ? -8.586 -12.502 10.310 1.00 89.75 95 GLU A CA 1
ATOM 767 C C . GLU A 1 95 ? -9.655 -11.440 10.634 1.00 89.75 95 GLU A C 1
ATOM 769 O O . GLU A 1 95 ? -10.844 -11.736 10.627 1.00 89.75 95 GLU A O 1
ATOM 774 N N . GLU A 1 96 ? -9.257 -10.190 10.902 1.00 86.31 96 GLU A N 1
ATOM 775 C CA . GLU A 1 96 ? -10.200 -9.082 11.116 1.00 86.31 96 GLU A CA 1
ATOM 776 C C . GLU A 1 96 ? -10.879 -8.627 9.809 1.00 86.31 96 GLU A C 1
ATOM 778 O O . GLU A 1 96 ? -11.877 -7.909 9.852 1.00 86.31 96 GLU A O 1
ATOM 783 N N . ALA A 1 97 ? -10.335 -8.997 8.643 1.00 89.75 97 ALA A N 1
ATOM 784 C CA . ALA A 1 97 ? -10.906 -8.632 7.354 1.00 89.75 97 ALA A CA 1
ATOM 785 C C . ALA A 1 97 ? -11.887 -9.695 6.853 1.00 89.75 97 ALA A C 1
ATOM 787 O O . ALA A 1 97 ? -11.518 -10.847 6.628 1.00 89.75 97 ALA A O 1
ATOM 788 N N . VAL A 1 98 ? -13.118 -9.264 6.586 1.00 88.38 98 VAL A N 1
ATOM 789 C CA . VAL A 1 98 ? -14.159 -10.077 5.954 1.00 88.38 98 VAL A CA 1
ATOM 790 C C . VAL A 1 98 ? -14.463 -9.483 4.584 1.00 88.38 98 VAL A C 1
ATOM 792 O O . VAL A 1 98 ? -14.730 -8.287 4.473 1.00 88.38 98 VAL A O 1
ATOM 795 N N . ASP A 1 99 ? -14.404 -10.312 3.544 1.00 85.25 99 ASP A N 1
ATOM 796 C CA . ASP A 1 99 ? -14.906 -9.938 2.223 1.00 85.25 99 ASP A CA 1
ATOM 797 C C . ASP A 1 99 ? -16.415 -10.226 2.192 1.00 85.25 99 ASP A C 1
ATOM 799 O O . ASP A 1 99 ? -16.840 -11.306 2.610 1.00 85.25 99 ASP A O 1
ATOM 803 N N . MET A 1 100 ? -17.208 -9.253 1.741 1.00 71.12 100 MET A N 1
ATOM 804 C CA . MET A 1 100 ? -18.656 -9.400 1.548 1.00 71.12 100 MET A CA 1
ATOM 805 C C . MET A 1 100 ? -18.976 -9.903 0.141 1.00 71.12 100 MET A C 1
ATOM 807 O O . MET A 1 100 ? -18.251 -9.508 -0.802 1.00 71.12 100 MET A O 1
#

Sequence (100 aa):
MKRLPPHFRVRVAKKYDATRRKYKFNVVFETVVEASERVVAVSEAFGLGLDEERRFAVYRDFTLEFEPGDVVYIVGESGSGKSVLLREIRRALGEEAVDM

Secondary structure (DSSP, 8-state):
--PPPTTEEEEEEEEEETTTTEEEEEEEEEEE----HHHHHHHHHTT----TT-EEEEEEEEEEEE-TT--PPP---TTSSHHHHHHHHHHHHGGG----

Foldseek 3Di:
DDDDPPAWDKDWDWDADPVVQKIKIWIKIWGFDDPDVVNVVVCVVVVHDHDRPDIDTLHHTDIDMDHPPDDDDDDDDPPSCPVVVVVVVQVVCDPVDDDD

pLDDT: mean 84.08, std 12.18, range [36.38, 94.56]

Radius of gyration: 17.54 Å; chains: 1; bounding box: 37×24×53 Å